Protein AF-A0A363N5Z3-F1 (afdb_monomer_lite)

Foldseek 3Di:
DLLVVLLVVLLVVLVVVLVVLQVVLVPPDDPVSLVSLVVLVVCVVVVVVVSVVVSVVSCVVSVNDQDDPVSVVVSCVVCVVSVVVSVVSNCPPSDD

Secondary structure (DSSP, 8-state):
-HHHHHHHHHHHHHHHHHHHHHHHHHT--HHHHHHHHHHHHHTHHHHHHHHHHHHHHHHHHTT----SHHHHHHHHHHHHHHHHHHHHHHHTT---

Radius of gyration: 15.65 Å; chains: 1; bounding box: 39×20×42 Å

Sequence (96 aa):
MKKEQIKKEYILELETLIKEKRKKFEKLSGVEKDVAKYHYLEEFNDFVALCNRRLNEIMDKHGFIIQNDKEFEDFTSFIKPVVENLHKKYYEGLGG

pLDDT: mean 90.81, std 7.3, range [46.72, 96.69]

Structure (mmCIF, N/CA/C/O backbone):
data_AF-A0A363N5Z3-F1
#
_entry.id   AF-A0A363N5Z3-F1
#
loop_
_atom_site.group_PDB
_atom_site.id
_atom_site.type_symbol
_atom_site.label_atom_id
_atom_site.label_alt_id
_atom_site.label_comp_id
_atom_site.label_asym_id
_atom_site.label_entity_id
_atom_site.label_seq_id
_atom_site.pdbx_PDB_ins_code
_atom_site.Cartn_x
_atom_site.Cartn_y
_atom_site.Cartn_z
_atom_site.occupancy
_atom_site.B_iso_or_equiv
_atom_site.auth_seq_id
_atom_site.auth_comp_id
_atom_site.auth_asym_id
_atom_site.auth_atom_id
_atom_site.pdbx_PDB_model_num
ATOM 1 N N . MET A 1 1 ? -4.722 -3.284 20.502 1.00 66.31 1 MET A N 1
ATOM 2 C CA . MET A 1 1 ? -4.089 -4.500 19.936 1.00 66.31 1 MET A CA 1
ATOM 3 C C . MET A 1 1 ? -4.406 -4.694 18.454 1.00 66.31 1 MET A C 1
ATOM 5 O O . MET A 1 1 ? -3.459 -4.697 17.682 1.00 66.31 1 MET A O 1
ATOM 9 N N . LYS A 1 2 ? -5.680 -4.744 18.027 1.00 83.81 2 LYS A N 1
ATOM 10 C CA . LY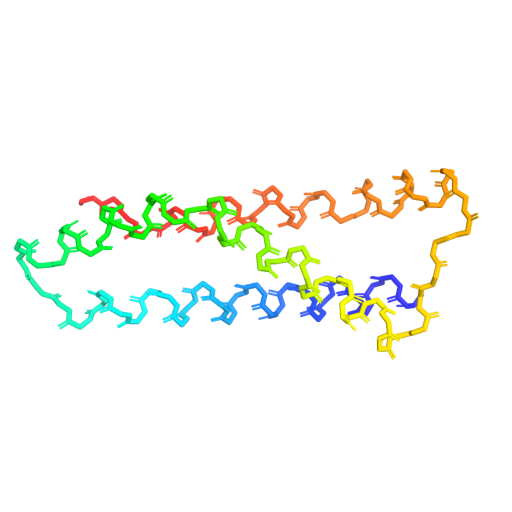S A 1 2 ? -6.046 -4.954 16.607 1.00 83.81 2 LYS A CA 1
ATOM 11 C C . LYS A 1 2 ? -5.475 -3.918 15.617 1.00 83.81 2 LYS A C 1
ATOM 13 O O . LYS A 1 2 ? -4.861 -4.313 14.638 1.00 83.81 2 LYS A O 1
ATOM 18 N N . LYS A 1 3 ? -5.592 -2.608 15.894 1.00 89.44 3 LYS A N 1
ATOM 19 C CA . LYS A 1 3 ? -5.052 -1.542 15.013 1.00 89.44 3 LYS A CA 1
ATOM 20 C C . LYS A 1 3 ? -3.540 -1.690 14.759 1.00 89.44 3 LYS A C 1
ATOM 22 O O . LYS A 1 3 ? -3.090 -1.580 13.626 1.00 89.44 3 LYS A O 1
ATOM 27 N N . GLU A 1 4 ? -2.763 -2.019 15.791 1.00 93.94 4 GLU A N 1
ATOM 28 C CA . GLU A 1 4 ? -1.316 -2.263 15.665 1.00 93.94 4 GLU A CA 1
ATOM 29 C C . GLU A 1 4 ? -0.986 -3.529 14.864 1.00 93.94 4 GLU A C 1
ATOM 31 O O . GLU A 1 4 ? -0.020 -3.544 14.106 1.00 93.94 4 GLU A O 1
ATOM 36 N N . GLN A 1 5 ? -1.781 -4.593 15.008 1.00 94.19 5 GLN A N 1
ATOM 37 C CA . GLN A 1 5 ? -1.616 -5.810 14.207 1.00 94.19 5 GLN A CA 1
ATOM 38 C C . GLN A 1 5 ? -1.910 -5.540 12.730 1.00 94.19 5 GLN A C 1
ATOM 40 O O . GLN A 1 5 ? -1.085 -5.884 11.888 1.00 94.19 5 GLN A O 1
ATOM 45 N N . ILE A 1 6 ? -3.007 -4.832 12.439 1.00 95.44 6 ILE A N 1
ATOM 46 C CA . ILE A 1 6 ? -3.356 -4.371 11.088 1.00 95.44 6 ILE A CA 1
ATOM 47 C C . ILE A 1 6 ? -2.215 -3.538 10.504 1.00 95.44 6 ILE A C 1
ATOM 49 O O . ILE A 1 6 ? -1.767 -3.810 9.398 1.0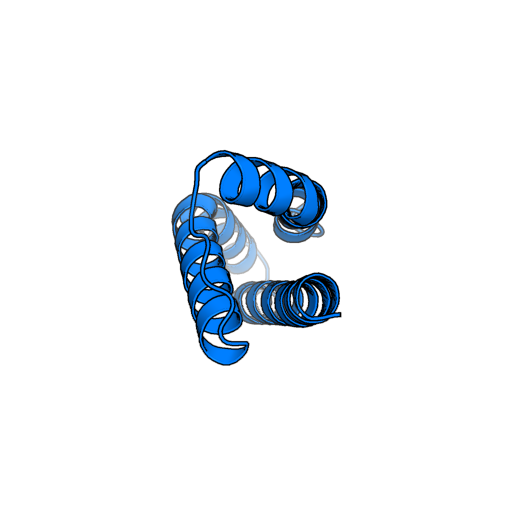0 95.44 6 ILE A O 1
ATOM 53 N N . LYS A 1 7 ? -1.682 -2.569 11.259 1.00 95.50 7 LYS A N 1
ATOM 54 C CA . LYS A 1 7 ? -0.558 -1.734 10.816 1.00 95.50 7 LYS A CA 1
ATOM 55 C C . LYS A 1 7 ? 0.684 -2.556 10.473 1.00 95.50 7 LYS A C 1
ATOM 57 O O . LYS A 1 7 ? 1.294 -2.319 9.436 1.00 95.50 7 LYS A O 1
ATOM 62 N N . LYS A 1 8 ? 1.074 -3.498 11.335 1.00 95.88 8 LYS A N 1
ATOM 63 C CA . LYS A 1 8 ? 2.253 -4.351 11.111 1.00 95.88 8 LYS A CA 1
ATOM 64 C C . LYS A 1 8 ? 2.082 -5.240 9.883 1.00 95.88 8 LYS A C 1
ATOM 66 O O . LYS A 1 8 ? 2.987 -5.300 9.059 1.00 95.88 8 LYS A O 1
ATOM 71 N N . GLU A 1 9 ? 0.933 -5.895 9.759 1.00 96.69 9 GLU A N 1
ATOM 72 C CA . GLU A 1 9 ? 0.618 -6.743 8.607 1.00 96.69 9 GLU A CA 1
ATOM 73 C C . GLU A 1 9 ? 0.566 -5.920 7.319 1.00 96.69 9 GLU A C 1
ATOM 75 O O . GLU A 1 9 ? 1.167 -6.304 6.321 1.00 96.69 9 GLU A O 1
ATOM 80 N N . TYR A 1 10 ? -0.038 -4.732 7.372 1.00 96.38 10 TYR A N 1
ATOM 81 C CA . TYR A 1 10 ? -0.096 -3.827 6.233 1.00 96.38 10 TYR A CA 1
ATOM 82 C C . TYR A 1 10 ? 1.294 -3.362 5.792 1.00 96.38 10 TYR A C 1
ATOM 84 O O . TYR A 1 10 ? 1.592 -3.390 4.605 1.00 96.38 10 TYR A O 1
ATOM 92 N N . ILE A 1 11 ? 2.189 -3.006 6.721 1.00 96.19 11 ILE A N 1
ATOM 93 C CA . ILE A 1 11 ? 3.576 -2.647 6.380 1.00 96.19 11 ILE A CA 1
ATOM 94 C C . ILE A 1 11 ? 4.281 -3.797 5.643 1.00 96.19 11 ILE A C 1
ATOM 96 O O . ILE A 1 11 ? 4.919 -3.552 4.620 1.00 96.19 11 ILE A O 1
ATOM 100 N N . LEU A 1 12 ? 4.151 -5.032 6.136 1.00 96.00 12 LEU A N 1
ATOM 101 C CA . LEU A 1 12 ? 4.772 -6.207 5.516 1.00 96.00 12 LEU A CA 1
ATOM 102 C C . LEU A 1 12 ? 4.197 -6.499 4.122 1.00 96.00 12 LEU A C 1
ATOM 104 O O . LEU A 1 12 ? 4.949 -6.819 3.198 1.00 96.00 12 LEU A O 1
ATOM 108 N N . GLU A 1 13 ? 2.882 -6.354 3.957 1.00 95.69 13 GLU A N 1
ATOM 109 C CA . GLU A 1 13 ? 2.209 -6.502 2.664 1.00 95.69 13 GLU A CA 1
ATOM 110 C C . GLU A 1 13 ? 2.724 -5.456 1.663 1.00 95.69 13 GLU A C 1
ATOM 112 O O . GLU A 1 13 ? 3.142 -5.803 0.560 1.00 95.69 13 GLU A O 1
ATOM 117 N N . LEU A 1 14 ? 2.799 -4.182 2.065 1.00 94.94 14 LEU A N 1
ATOM 118 C CA . LEU A 1 14 ? 3.317 -3.102 1.219 1.00 94.94 14 LEU A CA 1
ATOM 119 C C . LEU A 1 14 ? 4.763 -3.351 0.774 1.00 94.94 14 LEU A C 1
ATOM 121 O O . LEU A 1 14 ? 5.091 -3.181 -0.400 1.00 94.94 14 LEU A O 1
ATOM 125 N N . GLU A 1 15 ? 5.634 -3.771 1.693 1.00 93.56 15 GLU A N 1
ATOM 126 C CA . GLU A 1 15 ? 7.028 -4.105 1.374 1.00 93.56 15 GLU A CA 1
ATOM 127 C C . GLU A 1 15 ? 7.126 -5.262 0.377 1.00 93.56 15 GLU A C 1
ATOM 129 O O . GLU A 1 15 ? 7.948 -5.225 -0.545 1.00 93.56 15 GLU A O 1
ATOM 134 N N . THR A 1 16 ? 6.261 -6.264 0.529 1.00 94.62 16 THR A N 1
ATOM 135 C CA . THR A 1 16 ? 6.196 -7.417 -0.371 1.00 94.62 16 THR A CA 1
ATOM 136 C C . THR A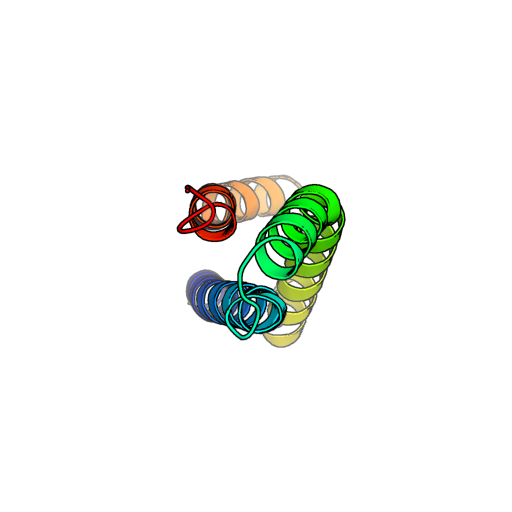 1 16 ? 5.761 -6.993 -1.771 1.00 94.62 16 THR A C 1
ATOM 138 O O . THR A 1 16 ? 6.464 -7.292 -2.738 1.00 94.62 16 THR A O 1
ATOM 141 N N . LEU A 1 17 ? 4.680 -6.217 -1.889 1.00 94.00 17 LEU A N 1
ATOM 142 C CA . LEU A 1 17 ? 4.164 -5.756 -3.181 1.00 94.00 17 LEU A CA 1
ATOM 143 C C . LEU A 1 17 ? 5.167 -4.871 -3.935 1.00 94.00 17 LEU A C 1
ATOM 145 O O . LEU A 1 17 ? 5.352 -5.037 -5.144 1.00 94.00 17 LEU A O 1
ATOM 149 N N . ILE A 1 18 ? 5.849 -3.954 -3.235 1.00 92.88 18 ILE A N 1
ATOM 150 C CA . ILE A 1 18 ? 6.905 -3.122 -3.837 1.00 92.88 18 ILE A CA 1
ATOM 151 C C . ILE A 1 18 ? 8.022 -4.017 -4.371 1.00 92.88 18 ILE A C 1
ATOM 153 O O . ILE A 1 18 ? 8.417 -3.895 -5.531 1.00 92.88 18 ILE A O 1
ATOM 157 N N . LYS A 1 19 ? 8.515 -4.952 -3.551 1.00 91.75 19 LYS A N 1
ATOM 158 C CA . LYS A 1 19 ? 9.589 -5.871 -3.942 1.00 91.75 19 LYS A CA 1
ATOM 159 C C . LYS A 1 19 ? 9.200 -6.714 -5.157 1.00 91.75 19 LYS A C 1
ATOM 161 O O . LYS A 1 19 ? 10.010 -6.896 -6.062 1.00 91.75 19 LYS A O 1
ATOM 166 N N . GLU A 1 20 ? 7.974 -7.223 -5.203 1.00 91.25 20 GLU A N 1
ATOM 167 C CA . GLU A 1 20 ? 7.471 -8.004 -6.336 1.00 91.25 20 GLU A CA 1
ATOM 168 C C . GLU A 1 20 ? 7.381 -7.189 -7.622 1.00 91.25 20 GLU A C 1
ATOM 170 O O . GLU A 1 20 ? 7.811 -7.666 -8.676 1.00 91.25 20 GLU A O 1
ATOM 175 N N . LYS A 1 21 ? 6.889 -5.947 -7.550 1.00 90.25 21 LYS A N 1
ATOM 176 C CA . LYS A 1 21 ? 6.869 -5.066 -8.721 1.00 90.25 21 LYS A CA 1
ATOM 177 C C . LYS A 1 21 ? 8.284 -4.703 -9.185 1.00 90.25 21 LYS A C 1
ATOM 179 O O . LYS A 1 21 ? 8.535 -4.734 -10.387 1.00 90.25 21 LYS A O 1
ATOM 184 N N . ARG A 1 22 ? 9.223 -4.442 -8.269 1.00 89.94 22 ARG A N 1
ATOM 185 C CA . ARG A 1 22 ? 10.623 -4.117 -8.610 1.00 89.94 22 ARG A CA 1
ATOM 186 C C . ARG A 1 22 ? 11.374 -5.248 -9.288 1.00 89.94 22 ARG A C 1
ATOM 188 O O . ARG A 1 22 ? 12.078 -5.015 -10.270 1.00 89.94 22 ARG A O 1
ATOM 195 N N . LYS A 1 23 ? 11.162 -6.488 -8.837 1.00 88.31 23 LYS A N 1
ATOM 196 C CA . LYS A 1 23 ? 11.765 -7.684 -9.447 1.00 88.31 23 LYS A CA 1
ATOM 197 C C . LYS A 1 23 ? 11.564 -7.758 -10.963 1.00 88.31 23 LYS A C 1
ATOM 199 O O . LYS A 1 23 ? 12.391 -8.365 -11.642 1.00 88.31 23 LYS A O 1
ATOM 204 N N . LYS A 1 24 ? 10.483 -7.165 -11.489 1.00 84.62 24 LYS A N 1
ATOM 205 C CA . LYS A 1 24 ? 10.190 -7.129 -12.928 1.00 84.62 24 LYS A CA 1
ATOM 206 C C . LYS A 1 24 ? 11.270 -6.400 -13.729 1.00 84.62 24 LYS A C 1
ATOM 208 O O . LYS A 1 24 ? 11.569 -6.833 -14.833 1.00 84.62 24 LYS A O 1
ATOM 213 N N . PHE A 1 25 ? 11.877 -5.350 -13.172 1.00 87.38 25 PHE A N 1
ATOM 214 C CA . PHE A 1 25 ? 12.913 -4.568 -13.854 1.00 87.38 25 PHE A CA 1
ATOM 215 C C . PHE A 1 25 ? 14.317 -4.734 -13.258 1.00 87.38 25 PHE A C 1
ATOM 217 O O . PHE A 1 25 ? 15.298 -4.372 -13.899 1.00 87.38 25 PHE A O 1
ATOM 224 N N . GLU A 1 26 ? 14.462 -5.308 -12.061 1.00 87.12 26 GLU A N 1
ATOM 225 C CA . GLU A 1 26 ? 15.782 -5.609 -11.477 1.00 87.12 26 GLU A CA 1
ATOM 226 C C . GLU A 1 26 ? 16.620 -6.558 -12.344 1.00 87.12 26 GLU A C 1
ATOM 228 O O . GLU A 1 26 ? 17.846 -6.467 -12.341 1.00 87.12 26 GLU A O 1
ATOM 233 N N . LYS A 1 27 ? 15.961 -7.445 -13.099 1.00 86.50 27 LYS A N 1
ATOM 234 C CA . LYS A 1 27 ? 16.605 -8.404 -14.011 1.00 86.50 27 LYS A CA 1
ATOM 235 C C . LYS A 1 27 ? 16.914 -7.830 -15.397 1.00 86.50 27 LYS A C 1
ATOM 237 O O . LYS A 1 27 ? 17.584 -8.499 -16.177 1.00 86.50 27 LYS A O 1
ATOM 242 N N . LEU A 1 28 ? 16.399 -6.642 -15.707 1.00 91.19 28 LEU A N 1
ATOM 243 C CA . LEU A 1 28 ? 16.600 -5.973 -16.990 1.00 91.19 28 LEU A CA 1
ATOM 244 C C . LEU A 1 28 ? 17.868 -5.114 -16.949 1.00 91.19 28 LEU A C 1
ATOM 246 O O . LEU A 1 28 ? 18.359 -4.743 -15.876 1.00 91.19 28 LEU A O 1
ATOM 250 N N . SER A 1 29 ? 18.392 -4.765 -18.121 1.00 91.06 29 SER A N 1
ATOM 251 C CA . SER A 1 29 ? 19.562 -3.898 -18.269 1.00 91.06 29 SER A CA 1
ATOM 252 C C . SER A 1 29 ? 19.376 -2.899 -19.415 1.00 91.06 29 SER A C 1
ATOM 254 O O . SER A 1 29 ? 18.496 -3.058 -20.260 1.00 91.06 29 SER A O 1
ATOM 256 N N . GLY A 1 30 ? 20.178 -1.829 -19.409 1.00 90.56 30 GLY A N 1
ATOM 257 C CA . GLY A 1 30 ? 20.122 -0.779 -20.428 1.00 90.56 30 GLY A CA 1
ATOM 258 C C . GLY A 1 30 ? 18.726 -0.166 -20.593 1.00 90.56 30 GLY A C 1
ATOM 259 O O . GLY A 1 30 ? 17.992 0.007 -19.623 1.00 90.56 30 GLY A O 1
ATOM 260 N N . VAL A 1 31 ? 18.355 0.118 -21.843 1.00 92.75 31 VAL A N 1
ATOM 261 C CA . VAL A 1 31 ? 17.102 0.807 -22.203 1.00 92.75 31 VAL A CA 1
ATOM 262 C C . VAL A 1 31 ? 15.856 0.057 -21.723 1.00 92.75 31 VAL A C 1
ATOM 264 O O . VAL A 1 31 ? 14.895 0.683 -21.288 1.00 92.75 31 VAL A O 1
ATOM 267 N N . GLU A 1 32 ? 15.864 -1.279 -21.742 1.00 92.25 32 GLU A N 1
ATOM 268 C CA . GLU A 1 32 ? 14.722 -2.085 -21.286 1.00 92.25 32 GLU A CA 1
ATOM 269 C C . GLU A 1 32 ? 14.427 -1.857 -19.800 1.00 92.25 32 GLU A C 1
ATOM 271 O O . GLU A 1 32 ? 13.267 -1.787 -19.388 1.00 92.25 32 GLU A O 1
ATOM 276 N N . LYS A 1 33 ? 15.479 -1.685 -18.989 1.00 91.75 33 LYS A N 1
ATOM 277 C CA . LYS A 1 33 ? 15.341 -1.351 -17.570 1.00 91.75 33 LYS A CA 1
ATOM 278 C C . LYS A 1 33 ? 14.736 0.035 -17.383 1.00 91.75 33 LYS A C 1
ATOM 280 O O . LYS A 1 33 ? 13.875 0.197 -16.521 1.00 91.75 33 LYS A O 1
ATOM 285 N N . ASP A 1 34 ? 15.165 1.009 -18.177 1.00 91.12 34 ASP A N 1
ATOM 286 C CA . ASP A 1 34 ? 14.685 2.389 -18.076 1.00 91.12 34 ASP A CA 1
ATOM 287 C C . ASP A 1 34 ? 13.211 2.504 -18.485 1.00 91.12 34 ASP A C 1
ATOM 289 O O . ASP A 1 34 ? 12.421 3.118 -17.767 1.00 91.12 34 ASP A O 1
ATOM 293 N N . VAL A 1 35 ? 12.805 1.822 -19.561 1.00 91.88 35 VAL A N 1
ATOM 294 C CA . VAL A 1 35 ? 11.395 1.728 -19.981 1.00 91.88 35 VAL A CA 1
ATOM 295 C C . VAL A 1 35 ? 10.546 1.048 -18.903 1.00 91.88 35 VAL A C 1
ATOM 297 O O . VAL A 1 35 ? 9.477 1.539 -18.546 1.00 91.88 35 VAL A O 1
ATOM 300 N N . ALA A 1 36 ? 11.028 -0.049 -18.316 1.00 91.62 36 ALA A N 1
ATOM 301 C CA . ALA A 1 36 ? 10.291 -0.740 -17.262 1.00 91.62 36 ALA A CA 1
ATOM 302 C C . ALA A 1 36 ? 10.184 0.087 -15.965 1.00 91.62 36 ALA A C 1
ATOM 304 O O . ALA A 1 36 ? 9.145 0.052 -15.303 1.00 91.62 36 ALA A O 1
ATOM 305 N N . LYS A 1 37 ? 11.219 0.863 -15.610 1.00 91.00 37 LYS A N 1
ATOM 306 C CA . LYS A 1 37 ? 11.153 1.844 -14.514 1.00 91.00 37 LYS A CA 1
ATOM 307 C C . LYS A 1 37 ? 10.136 2.948 -14.814 1.00 91.00 37 LYS A C 1
ATOM 309 O O . LYS A 1 37 ? 9.395 3.326 -13.913 1.00 91.00 37 LYS A O 1
ATOM 314 N N . TYR A 1 38 ? 10.079 3.441 -16.052 1.00 91.00 38 TYR A N 1
ATOM 315 C CA . TYR A 1 38 ? 9.103 4.452 -16.464 1.00 91.00 38 TYR A CA 1
ATOM 316 C C . TYR A 1 38 ? 7.666 3.944 -16.300 1.00 91.00 38 TYR A C 1
ATOM 318 O O . TYR A 1 38 ? 6.879 4.566 -15.593 1.00 91.00 38 TYR A O 1
ATOM 326 N N . HIS A 1 39 ? 7.352 2.757 -16.822 1.00 90.56 39 HIS A N 1
ATOM 327 C CA . HIS A 1 39 ? 6.025 2.158 -16.636 1.00 90.56 39 HIS A CA 1
ATOM 328 C C . HIS A 1 39 ? 5.698 1.880 -15.167 1.00 90.56 39 HIS A C 1
ATOM 330 O O . HIS A 1 39 ? 4.577 2.108 -14.723 1.00 90.56 39 HIS A O 1
ATOM 336 N N . TYR A 1 40 ? 6.681 1.450 -14.371 1.00 91.00 40 TYR A N 1
ATOM 337 C CA . TYR A 1 40 ? 6.493 1.298 -12.929 1.00 91.00 40 TYR A CA 1
ATOM 338 C C . TYR A 1 40 ? 6.058 2.616 -12.259 1.00 91.00 40 TYR A C 1
ATOM 340 O O . TYR A 1 40 ? 5.231 2.590 -11.346 1.00 91.00 40 TYR A O 1
ATOM 348 N N . LEU A 1 41 ? 6.587 3.763 -12.701 1.00 90.00 41 LEU A N 1
ATOM 349 C CA . LEU A 1 41 ? 6.179 5.084 -12.208 1.00 90.00 41 LEU A CA 1
ATOM 350 C C . LEU A 1 41 ? 4.759 5.452 -12.659 1.00 90.00 41 LEU A C 1
ATOM 352 O O . LEU A 1 41 ? 3.987 5.959 -11.848 1.00 90.00 41 LEU A O 1
ATOM 356 N N . GLU A 1 42 ? 4.402 5.173 -13.915 1.00 91.88 42 GLU A N 1
ATOM 357 C CA . GLU A 1 42 ? 3.055 5.435 -14.448 1.00 91.88 42 GLU A CA 1
ATOM 358 C C . GLU A 1 42 ? 1.969 4.640 -13.705 1.00 91.88 42 GLU A C 1
ATOM 360 O O . GLU A 1 42 ? 0.891 5.161 -13.422 1.00 91.88 42 GLU A O 1
ATOM 365 N N . GLU A 1 43 ? 2.275 3.407 -13.297 1.00 91.88 43 GLU A N 1
ATOM 366 C CA . GLU A 1 43 ? 1.359 2.518 -12.568 1.00 91.88 43 GLU A CA 1
ATOM 367 C C . GLU A 1 43 ? 1.163 2.887 -11.081 1.00 91.88 43 GLU A C 1
ATOM 369 O O . GLU A 1 43 ? 0.564 2.115 -10.323 1.00 91.88 43 GLU A O 1
ATOM 374 N N . PHE A 1 44 ? 1.676 4.029 -10.609 1.00 91.00 44 PHE A N 1
ATOM 375 C CA . PHE A 1 44 ? 1.617 4.376 -9.187 1.00 91.00 44 PHE A CA 1
ATOM 376 C C . PHE A 1 44 ? 0.181 4.468 -8.648 1.00 91.00 44 PHE A C 1
ATOM 378 O O . PHE A 1 44 ? -0.105 3.955 -7.566 1.00 91.00 44 PHE A O 1
ATOM 385 N N . ASN A 1 45 ? -0.742 5.067 -9.403 1.00 91.50 45 ASN A N 1
ATOM 386 C CA . ASN A 1 45 ? -2.139 5.193 -8.973 1.00 91.50 45 ASN A CA 1
ATOM 387 C C . ASN A 1 45 ? -2.825 3.824 -8.845 1.00 91.50 45 ASN A C 1
ATOM 389 O O . ASN A 1 45 ? -3.516 3.565 -7.857 1.00 91.50 45 ASN A O 1
ATOM 393 N N . ASP A 1 46 ? -2.572 2.921 -9.793 1.00 93.88 46 ASP A N 1
ATOM 394 C CA . ASP A 1 46 ? -3.083 1.548 -9.742 1.00 93.88 46 ASP A CA 1
ATOM 395 C C . ASP A 1 46 ? -2.497 0.784 -8.552 1.00 93.88 46 ASP A C 1
ATOM 397 O O . ASP A 1 46 ? -3.181 0.008 -7.879 1.00 93.88 46 ASP A O 1
ATOM 401 N N . PHE A 1 47 ? -1.226 1.039 -8.244 1.00 93.12 47 PHE A N 1
ATOM 402 C CA . PHE A 1 47 ? -0.576 0.486 -7.069 1.00 93.12 47 PHE A CA 1
ATOM 403 C C . PHE A 1 47 ? -1.196 1.003 -5.761 1.00 93.12 47 PHE A C 1
ATOM 405 O O . PHE A 1 47 ? -1.442 0.205 -4.856 1.00 93.12 47 PHE A O 1
ATOM 412 N N . VAL A 1 48 ? -1.524 2.294 -5.660 1.00 92.44 48 VAL A N 1
ATOM 413 C CA . VAL A 1 48 ? -2.251 2.849 -4.504 1.00 92.44 48 VAL A CA 1
ATOM 414 C C . VAL A 1 48 ? -3.625 2.191 -4.352 1.00 92.44 48 VAL A C 1
ATOM 416 O O . VAL A 1 48 ? -3.999 1.798 -3.245 1.00 92.44 48 VAL A O 1
ATOM 419 N N . ALA A 1 49 ? -4.358 1.993 -5.451 1.00 93.88 49 ALA A N 1
ATOM 420 C CA . ALA A 1 49 ? -5.645 1.299 -5.424 1.00 93.88 49 ALA A CA 1
ATOM 421 C C . ALA A 1 49 ? -5.513 -0.151 -4.917 1.00 93.88 49 ALA A C 1
ATOM 423 O O . ALA A 1 49 ? -6.334 -0.605 -4.113 1.00 93.88 49 ALA A O 1
ATOM 424 N N . LEU A 1 50 ? -4.458 -0.863 -5.328 1.00 94.69 50 LEU A N 1
ATOM 425 C CA . LEU A 1 50 ? -4.140 -2.197 -4.814 1.00 94.69 50 LEU A CA 1
ATOM 426 C C . LEU A 1 50 ? -3.840 -2.171 -3.307 1.00 94.69 50 LEU A C 1
ATOM 428 O O . LEU A 1 50 ? -4.374 -2.996 -2.568 1.00 94.69 50 LEU A O 1
ATOM 432 N N . CYS A 1 51 ? -3.036 -1.213 -2.842 1.00 94.69 51 CYS A N 1
ATOM 433 C CA . CYS A 1 51 ? -2.699 -1.067 -1.425 1.00 94.69 51 CYS A CA 1
ATOM 434 C C . CYS A 1 51 ? -3.948 -0.825 -0.566 1.00 94.69 51 CYS A C 1
ATOM 436 O O . CYS A 1 51 ? -4.127 -1.479 0.460 1.00 94.69 51 CYS A O 1
ATOM 438 N N . ASN A 1 52 ? -4.857 0.039 -1.025 1.00 93.94 52 ASN A N 1
ATOM 439 C CA . ASN A 1 52 ? -6.126 0.297 -0.341 1.00 93.94 52 ASN A CA 1
ATOM 440 C C . ASN A 1 52 ? -6.998 -0.962 -0.258 1.00 93.94 52 ASN A C 1
ATOM 442 O O . ASN A 1 52 ? -7.576 -1.246 0.790 1.00 93.94 52 ASN A O 1
ATOM 446 N N . ARG A 1 53 ? -7.060 -1.754 -1.336 1.00 95.81 53 ARG A N 1
ATOM 447 C CA . ARG A 1 53 ? -7.781 -3.035 -1.326 1.00 95.81 53 ARG A CA 1
ATOM 448 C C . ARG A 1 53 ? -7.196 -3.996 -0.291 1.00 95.81 53 ARG A C 1
ATOM 450 O O . ARG A 1 53 ? -7.949 -4.569 0.487 1.00 95.81 53 ARG A O 1
ATOM 457 N N . ARG A 1 54 ? -5.866 -4.124 -0.238 1.00 96.19 54 ARG A N 1
ATOM 458 C CA . ARG A 1 54 ? -5.184 -4.967 0.756 1.00 96.19 54 ARG A CA 1
ATOM 459 C C . ARG A 1 54 ? -5.427 -4.508 2.186 1.00 96.19 54 ARG A C 1
ATOM 461 O O . ARG A 1 54 ? -5.641 -5.344 3.056 1.00 96.19 54 ARG A O 1
ATOM 468 N N . LEU A 1 55 ? -5.429 -3.200 2.437 1.00 95.38 55 LEU A N 1
ATOM 469 C CA . LEU A 1 55 ? -5.748 -2.668 3.760 1.00 95.38 55 LEU A CA 1
ATOM 470 C C . LEU A 1 55 ? -7.154 -3.090 4.207 1.00 95.38 55 LEU A C 1
ATOM 472 O O . LEU A 1 55 ? -7.305 -3.555 5.335 1.00 95.38 55 LEU A O 1
ATOM 476 N N . ASN A 1 56 ? -8.146 -2.995 3.317 1.00 94.38 56 ASN A N 1
ATOM 477 C CA . ASN A 1 56 ? -9.512 -3.438 3.606 1.00 94.38 56 ASN A CA 1
ATOM 478 C C . ASN A 1 56 ? -9.572 -4.947 3.890 1.00 94.38 56 ASN A C 1
ATOM 480 O O . ASN A 1 56 ? -10.135 -5.350 4.900 1.00 94.38 56 ASN A O 1
ATOM 484 N N . GLU A 1 57 ? -8.911 -5.777 3.076 1.00 96.12 57 GLU A N 1
ATOM 485 C CA . GLU A 1 57 ? -8.838 -7.231 3.301 1.00 96.12 57 GLU A CA 1
ATOM 486 C C . GLU A 1 57 ? -8.209 -7.579 4.665 1.00 96.12 57 GLU A C 1
ATOM 488 O O . GLU A 1 57 ? -8.680 -8.474 5.372 1.00 96.12 57 GLU A O 1
ATOM 493 N N . ILE A 1 58 ? -7.159 -6.855 5.069 1.00 96.19 58 ILE A N 1
ATOM 494 C CA . ILE A 1 58 ? -6.525 -7.023 6.384 1.00 96.19 58 ILE A CA 1
ATOM 495 C C . ILE A 1 58 ? -7.489 -6.587 7.495 1.00 96.19 58 ILE A C 1
ATOM 497 O O . ILE A 1 58 ? -7.619 -7.280 8.505 1.00 96.19 58 ILE A O 1
ATOM 501 N N . MET A 1 59 ? -8.186 -5.461 7.335 1.00 95.06 59 MET A N 1
ATOM 502 C CA . MET A 1 59 ? -9.187 -5.009 8.306 1.00 95.06 59 MET A CA 1
ATOM 503 C C . MET A 1 59 ? -10.297 -6.051 8.492 1.00 95.06 59 MET A C 1
ATOM 505 O O . MET A 1 59 ? -10.596 -6.411 9.635 1.00 95.06 59 MET A O 1
ATOM 509 N N . ASP A 1 60 ? -10.823 -6.597 7.396 1.00 94.62 60 ASP A N 1
ATOM 510 C CA . ASP A 1 60 ? -11.854 -7.639 7.401 1.00 94.62 60 ASP A CA 1
ATOM 511 C C . ASP A 1 60 ? -11.365 -8.906 8.113 1.00 94.62 60 ASP A C 1
ATOM 513 O O . ASP A 1 60 ? -12.046 -9.432 8.997 1.00 94.62 60 ASP A O 1
ATOM 517 N N . LYS A 1 61 ? -10.135 -9.348 7.823 1.00 95.12 61 LYS A N 1
ATOM 518 C CA . LYS A 1 61 ? -9.494 -10.502 8.479 1.00 95.12 61 LYS A CA 1
ATOM 519 C C . LYS A 1 61 ? -9.400 -10.345 10.000 1.00 95.12 61 LYS A C 1
ATOM 521 O O . LYS A 1 61 ? -9.544 -11.323 10.732 1.00 95.12 61 LYS A O 1
ATOM 526 N N . HIS A 1 62 ? -9.162 -9.129 10.492 1.00 94.31 62 HIS A N 1
ATOM 527 C CA . HIS A 1 62 ? -9.100 -8.832 11.932 1.00 94.31 62 HIS A CA 1
ATOM 528 C C . HIS A 1 62 ? -10.474 -8.501 12.548 1.00 94.31 62 HIS A C 1
ATOM 530 O O . HIS A 1 62 ? -10.570 -8.222 13.756 1.00 94.31 62 HIS A O 1
ATOM 536 N N . GLY A 1 63 ? -11.543 -8.534 11.745 1.00 92.94 63 GLY A N 1
ATOM 537 C CA . GLY A 1 63 ? -12.889 -8.123 12.138 1.00 92.94 63 GLY A CA 1
ATOM 538 C C . GLY A 1 63 ? -12.909 -6.682 12.644 1.00 92.94 63 GLY A C 1
ATOM 539 O O . GLY A 1 63 ? -13.493 -6.402 13.694 1.00 92.94 63 GLY A O 1
ATOM 540 N N . PHE A 1 64 ? -12.155 -5.798 11.987 1.00 92.19 64 PHE A N 1
ATOM 541 C CA . PHE A 1 64 ? -12.084 -4.380 12.313 1.00 92.19 64 PHE A CA 1
ATOM 542 C C . PHE A 1 64 ? -13.041 -3.608 11.407 1.00 92.19 64 PHE A C 1
ATOM 544 O O . PHE A 1 64 ? -12.752 -3.368 10.240 1.00 92.19 64 PHE A O 1
ATOM 551 N N . ILE A 1 65 ? -14.184 -3.231 11.972 1.00 90.44 65 ILE A N 1
ATOM 552 C CA . ILE A 1 65 ? -15.242 -2.496 11.281 1.00 90.44 65 ILE A CA 1
ATOM 553 C C . ILE A 1 65 ? -15.221 -1.061 11.795 1.00 90.44 65 ILE A C 1
ATOM 555 O O . ILE A 1 65 ? -15.265 -0.845 13.004 1.00 90.44 65 ILE A O 1
ATOM 559 N N . ILE A 1 66 ? -15.154 -0.102 10.875 1.00 90.81 66 ILE A N 1
ATOM 560 C CA . ILE A 1 66 ? -15.294 1.324 11.178 1.00 90.81 66 ILE A CA 1
ATOM 561 C C . ILE A 1 66 ? -16.789 1.637 11.248 1.00 90.81 66 ILE A C 1
ATOM 563 O O . ILE A 1 66 ? -17.508 1.412 10.276 1.00 90.81 66 ILE A O 1
ATOM 567 N N . GLN A 1 67 ? -17.264 2.125 12.393 1.00 92.00 67 GLN A N 1
ATOM 568 C CA . GLN A 1 67 ? -18.698 2.316 12.637 1.00 92.00 67 GLN A CA 1
ATOM 569 C C . GLN A 1 67 ? -19.172 3.757 12.437 1.00 92.00 67 GLN A C 1
ATOM 571 O O . GLN A 1 67 ? -20.367 3.990 12.271 1.00 92.00 67 GLN A O 1
ATOM 576 N N . ASN A 1 68 ? -18.264 4.730 12.505 1.00 94.25 68 ASN A N 1
ATOM 577 C CA . ASN A 1 68 ? -18.590 6.152 12.425 1.00 94.25 68 ASN A CA 1
ATOM 578 C C . ASN A 1 68 ? -17.395 6.987 11.942 1.00 94.25 68 ASN A C 1
ATOM 580 O O . ASN A 1 68 ? -16.256 6.513 11.912 1.00 94.25 68 ASN A O 1
ATOM 584 N N . ASP A 1 69 ? -17.665 8.251 11.621 1.00 94.56 69 ASP A N 1
ATOM 585 C CA . ASP A 1 69 ? -16.678 9.187 11.070 1.00 94.56 69 ASP A CA 1
ATOM 586 C C . ASP A 1 69 ? -15.495 9.430 12.013 1.00 94.56 69 ASP A C 1
ATOM 588 O O . ASP A 1 69 ? -14.353 9.509 11.571 1.00 94.56 69 ASP A O 1
ATOM 592 N N . LYS A 1 70 ? -15.728 9.458 13.330 1.00 94.25 70 LYS A N 1
ATOM 593 C CA . LYS A 1 70 ? -14.647 9.628 14.308 1.00 94.25 70 LYS A CA 1
ATOM 594 C C . LYS A 1 70 ? -13.683 8.441 14.289 1.00 94.25 70 LYS A C 1
ATOM 596 O O . LYS A 1 70 ? -12.470 8.621 14.289 1.00 94.25 70 LYS A O 1
ATOM 601 N N . GLU A 1 71 ? -14.203 7.216 14.242 1.00 92.31 71 GLU A N 1
ATOM 602 C CA . GLU A 1 71 ? -13.366 6.020 14.116 1.00 92.31 71 GLU A CA 1
ATOM 603 C C . GLU A 1 71 ? -12.611 5.981 12.787 1.00 92.31 71 GLU A C 1
ATOM 605 O O . GLU A 1 71 ? -11.463 5.523 12.752 1.00 92.31 71 GLU A O 1
ATOM 610 N N . PHE A 1 72 ? -13.238 6.478 11.718 1.00 92.69 72 PHE A N 1
ATOM 611 C CA . PHE A 1 72 ? -12.611 6.632 10.412 1.00 92.69 72 PHE A CA 1
ATOM 612 C C . PHE A 1 72 ? -11.438 7.617 10.466 1.00 92.69 72 PHE A C 1
ATOM 614 O O . PHE A 1 72 ? -10.337 7.279 10.028 1.00 92.69 72 PHE A O 1
ATOM 621 N N . GLU A 1 73 ? -11.638 8.803 11.041 1.00 94.88 73 GLU A N 1
ATOM 622 C CA . GLU A 1 73 ? -10.603 9.828 11.208 1.00 94.88 73 GLU A CA 1
ATOM 623 C C . GLU A 1 73 ? -9.453 9.339 12.093 1.00 94.88 73 GLU A C 1
ATOM 625 O O . GLU A 1 73 ? -8.281 9.492 11.731 1.00 94.88 73 GLU A O 1
ATOM 6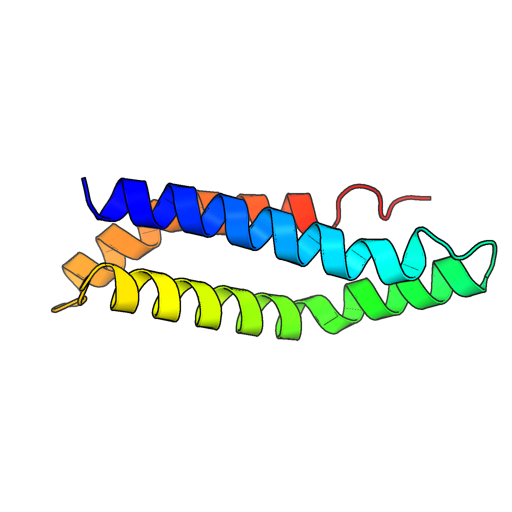30 N N . ASP A 1 74 ? -9.775 8.679 13.209 1.00 94.12 74 ASP A N 1
ATOM 631 C CA . ASP A 1 74 ? -8.793 8.110 14.133 1.00 94.12 74 ASP A CA 1
ATOM 632 C C . ASP A 1 74 ? -7.946 7.034 13.441 1.00 94.12 74 ASP A C 1
ATOM 634 O O . ASP A 1 74 ? -6.721 6.989 13.588 1.00 94.12 74 ASP A O 1
ATOM 638 N N . PHE A 1 75 ? -8.582 6.134 12.684 1.00 93.56 75 PHE A N 1
ATOM 639 C CA . PHE A 1 75 ? -7.877 5.076 11.962 1.00 93.56 75 PHE A CA 1
ATOM 640 C C . PHE A 1 75 ? -7.049 5.626 10.797 1.00 93.56 75 PHE A C 1
ATOM 642 O O . PHE A 1 75 ? -5.890 5.241 10.628 1.00 93.56 75 PHE A O 1
ATOM 649 N N . THR A 1 76 ? -7.605 6.568 10.038 1.00 91.75 76 THR A N 1
ATOM 650 C CA . THR A 1 76 ? -6.913 7.223 8.924 1.00 91.75 76 THR A CA 1
ATOM 651 C C . THR A 1 76 ? -5.686 7.973 9.421 1.00 91.75 76 THR A C 1
ATOM 653 O O . THR A 1 76 ? -4.599 7.790 8.879 1.00 91.75 76 THR A O 1
ATOM 656 N N . SER A 1 77 ? -5.807 8.741 10.505 1.00 95.38 77 SER A N 1
ATOM 657 C CA . SER A 1 77 ? -4.675 9.439 11.129 1.00 95.38 77 SER A CA 1
ATOM 658 C C . SER A 1 77 ? -3.597 8.466 11.607 1.00 95.38 77 SER A C 1
ATOM 660 O O . SER A 1 77 ? -2.404 8.731 11.470 1.00 95.38 77 SER A O 1
ATOM 662 N N . PHE A 1 78 ? -4.007 7.305 12.118 1.00 94.69 78 PHE A N 1
ATOM 663 C CA . PHE A 1 78 ? -3.099 6.265 12.583 1.00 94.69 78 PHE A CA 1
ATOM 664 C C . PHE A 1 78 ? -2.331 5.565 11.443 1.00 94.69 78 PHE A C 1
ATOM 666 O O . PHE A 1 78 ? -1.146 5.253 11.600 1.00 94.69 78 PHE A O 1
ATOM 673 N N . ILE A 1 79 ? -2.980 5.327 10.298 1.00 93.81 79 ILE A N 1
ATOM 674 C CA . ILE A 1 79 ? -2.380 4.661 9.128 1.00 93.81 79 ILE A CA 1
ATOM 675 C C . ILE A 1 79 ? -1.668 5.635 8.186 1.00 93.81 79 ILE A C 1
ATOM 677 O O . ILE A 1 79 ? -0.734 5.228 7.496 1.00 93.81 79 ILE A O 1
ATOM 681 N N . LYS A 1 80 ? -2.023 6.922 8.192 1.00 93.00 80 LYS A N 1
ATOM 682 C CA . LYS A 1 80 ? -1.443 7.952 7.318 1.00 93.00 80 LYS A CA 1
ATOM 683 C C . LYS A 1 80 ? 0.094 7.918 7.243 1.00 93.00 80 LYS A C 1
ATOM 685 O O . LYS A 1 80 ? 0.600 7.881 6.122 1.00 93.00 80 LYS A O 1
ATOM 690 N N . PRO A 1 81 ? 0.857 7.800 8.351 1.00 94.06 81 PRO A N 1
ATOM 691 C CA . PRO A 1 81 ? 2.318 7.722 8.271 1.00 94.06 81 PRO A CA 1
ATOM 692 C C . PRO A 1 81 ? 2.837 6.512 7.476 1.00 94.06 81 PRO A C 1
ATOM 694 O O . PRO A 1 81 ? 3.908 6.572 6.876 1.00 94.06 81 PRO A O 1
ATOM 697 N N . VAL A 1 82 ? 2.092 5.399 7.456 1.00 93.50 82 VAL A N 1
ATOM 698 C CA . VAL A 1 82 ? 2.440 4.206 6.667 1.00 93.50 82 VAL A CA 1
ATOM 699 C C . VAL A 1 82 ? 2.286 4.489 5.176 1.00 93.50 82 VAL A C 1
ATOM 701 O O . VAL A 1 82 ? 3.173 4.146 4.398 1.00 93.50 82 VAL A O 1
ATOM 704 N N . VAL A 1 83 ? 1.199 5.156 4.785 1.00 88.81 83 VAL A N 1
ATOM 705 C CA . VAL A 1 83 ? 0.928 5.528 3.387 1.00 88.81 83 VAL A CA 1
ATOM 706 C C . VAL A 1 83 ? 1.903 6.608 2.904 1.00 88.81 83 VAL A C 1
ATOM 708 O O . VAL A 1 83 ? 2.415 6.538 1.792 1.00 88.81 83 VAL A O 1
ATOM 711 N N . GLU A 1 84 ? 2.260 7.571 3.749 1.00 90.31 84 GLU A N 1
ATOM 712 C CA . GLU A 1 84 ? 3.293 8.560 3.409 1.00 90.31 84 GLU A CA 1
ATOM 713 C C . GLU A 1 84 ? 4.665 7.902 3.205 1.00 90.31 84 GLU A C 1
ATOM 715 O O . GLU A 1 84 ? 5.417 8.263 2.295 1.00 90.31 84 GLU A O 1
ATOM 720 N N . ASN A 1 85 ? 4.989 6.893 4.018 1.00 91.12 85 ASN A N 1
ATOM 721 C CA . ASN A 1 85 ? 6.214 6.121 3.847 1.00 91.12 85 ASN A CA 1
ATOM 722 C C . ASN A 1 85 ? 6.171 5.223 2.600 1.00 91.12 85 ASN A C 1
ATOM 724 O O . ASN A 1 85 ? 7.205 5.017 1.967 1.00 91.12 85 ASN A O 1
ATOM 728 N N . LEU A 1 86 ? 4.990 4.725 2.215 1.00 89.44 86 LEU A N 1
ATOM 729 C CA . LEU A 1 86 ? 4.783 3.954 0.987 1.00 89.44 86 LEU A CA 1
ATOM 730 C C . LEU A 1 86 ? 5.223 4.739 -0.246 1.00 89.44 86 LEU A C 1
ATOM 732 O O . LEU A 1 86 ? 5.934 4.184 -1.075 1.00 89.44 86 LEU A O 1
ATOM 736 N N . HIS A 1 87 ? 4.854 6.021 -0.347 1.00 85.25 87 HIS A N 1
ATOM 737 C CA . HIS A 1 87 ? 5.282 6.871 -1.461 1.00 85.25 87 HIS A CA 1
ATOM 738 C C . HIS A 1 87 ? 6.810 6.870 -1.568 1.00 85.25 87 HIS A C 1
ATOM 740 O O . HIS A 1 87 ? 7.358 6.485 -2.597 1.00 85.25 87 HIS A O 1
ATOM 746 N N . LYS A 1 88 ? 7.511 7.206 -0.479 1.00 89.25 88 LYS A N 1
ATOM 747 C CA . LYS A 1 88 ? 8.984 7.221 -0.450 1.00 89.25 88 LYS A CA 1
ATOM 748 C C . LYS A 1 88 ? 9.565 5.869 -0.855 1.00 89.25 88 LYS A C 1
ATOM 750 O O . LYS A 1 88 ? 10.398 5.802 -1.757 1.00 89.25 88 LYS A O 1
ATOM 755 N N . LYS A 1 89 ? 9.062 4.797 -0.241 1.00 88.69 89 LYS A N 1
ATOM 756 C CA . LYS A 1 89 ? 9.493 3.431 -0.527 1.00 88.69 89 LYS A CA 1
ATOM 757 C C . LYS A 1 89 ? 9.193 3.000 -1.945 1.00 88.69 89 LYS A C 1
ATOM 759 O O . LYS A 1 89 ? 9.947 2.179 -2.427 1.00 88.69 89 LYS A O 1
ATOM 764 N N . TYR A 1 90 ? 8.153 3.498 -2.611 1.00 88.38 90 TYR A N 1
ATOM 765 C CA . TYR A 1 90 ? 7.830 3.133 -3.991 1.00 88.38 90 TY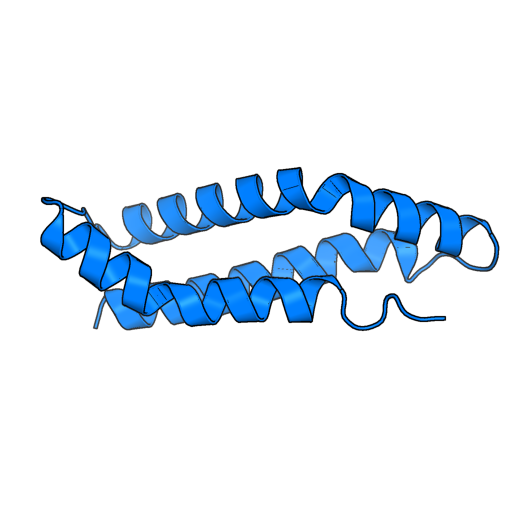R A CA 1
ATOM 766 C C . TYR A 1 90 ? 8.851 3.719 -4.969 1.00 88.38 90 TYR A C 1
ATOM 7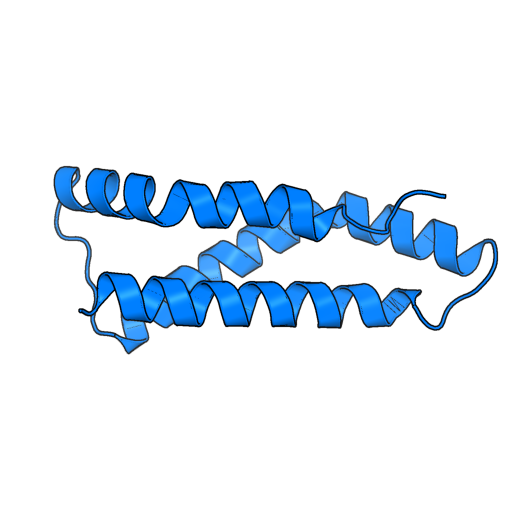68 O O . TYR A 1 90 ? 9.329 2.998 -5.847 1.00 88.38 90 TYR A O 1
ATOM 776 N N . TYR A 1 91 ? 9.236 4.983 -4.764 1.00 87.44 91 TYR A N 1
ATOM 777 C CA . TYR A 1 91 ? 10.170 5.720 -5.625 1.00 87.44 91 TYR A CA 1
ATOM 778 C C . TYR A 1 91 ? 11.655 5.451 -5.328 1.00 87.44 91 TYR A C 1
ATOM 780 O O . TYR A 1 91 ? 12.520 5.757 -6.148 1.00 87.44 91 TYR A O 1
ATOM 788 N N . GLU A 1 92 ? 11.968 4.875 -4.168 1.00 85.75 92 GLU A N 1
ATOM 789 C CA . GLU A 1 92 ? 13.340 4.557 -3.763 1.00 85.75 92 GLU A CA 1
ATOM 790 C C . GLU A 1 92 ? 14.078 3.675 -4.794 1.00 85.75 92 GLU A C 1
ATOM 792 O O . GLU A 1 92 ? 13.517 2.752 -5.376 1.00 85.75 92 GLU A O 1
ATOM 797 N N . GLY A 1 93 ? 15.355 3.950 -5.065 1.00 70.62 93 GLY A N 1
ATOM 798 C CA . GLY A 1 93 ? 16.142 3.144 -6.012 1.00 70.62 93 GLY A CA 1
ATOM 799 C C . GLY A 1 93 ? 15.714 3.242 -7.488 1.00 70.62 93 GLY A C 1
ATOM 800 O O . GLY A 1 93 ? 16.248 2.512 -8.325 1.00 70.62 93 GLY A O 1
ATOM 801 N N . LEU A 1 94 ? 14.781 4.138 -7.835 1.00 74.75 94 LEU A N 1
ATOM 802 C CA . LEU A 1 94 ? 14.441 4.444 -9.231 1.00 74.75 94 LEU A CA 1
ATOM 803 C C . LEU A 1 94 ? 15.341 5.518 -9.853 1.00 74.75 94 LEU A C 1
ATOM 805 O O . LEU A 1 94 ? 15.349 5.638 -11.076 1.00 74.75 94 LEU A O 1
ATOM 809 N N . GLY A 1 95 ? 16.133 6.230 -9.044 1.00 60.06 95 GLY A N 1
ATOM 810 C CA . GLY A 1 95 ? 17.168 7.153 -9.517 1.00 60.06 95 GLY A CA 1
ATOM 811 C C . GLY A 1 95 ? 18.218 6.457 -10.390 1.00 60.06 95 GLY A C 1
ATOM 812 O O . GLY A 1 95 ? 18.503 5.270 -10.192 1.00 60.06 95 GLY A O 1
ATOM 813 N N . GLY A 1 96 ? 18.709 7.191 -11.393 1.00 46.72 96 GLY A N 1
ATOM 814 C CA . GLY A 1 96 ? 19.868 6.821 -12.213 1.00 46.72 96 GLY A CA 1
ATOM 815 C C . GLY A 1 96 ? 21.161 6.811 -11.414 1.00 46.72 96 GLY A C 1
ATOM 816 O O . GLY A 1 96 ? 21.252 7.591 -10.439 1.00 46.72 96 GLY A O 1
#